Protein AF-A0A371GJP7-F1 (afdb_monomer_lite)

Secondary structure (DSSP, 8-state):
-------HHHHHHHHHHT--THHHHHHHHS-TTT--SHHHHHHHHHHHHHHHHHSS--TT--

Structure (mmCIF, N/CA/C/O backbone):
data_AF-A0A371GJP7-F1
#
_entry.id   AF-A0A371GJP7-F1
#
loop_
_atom_site.group_PDB
_atom_site.id
_atom_site.type_symbol
_atom_site.label_atom_id
_atom_site.label_alt_id
_atom_site.label_comp_id
_atom_site.label_asym_id
_atom_site.label_entity_id
_atom_site.label_seq_id
_atom_site.pdbx_PDB_ins_code
_atom_site.Cartn_x
_atom_site.Cartn_y
_atom_site.Cartn_z
_atom_site.occupancy
_atom_site.B_iso_or_equiv
_atom_site.auth_seq_id
_atom_site.auth_comp_id
_atom_site.auth_asym_id
_atom_site.auth_atom_id
_atom_site.pdbx_PDB_model_num
ATOM 1 N N . MET A 1 1 ? 29.179 -11.281 -3.924 1.00 49.50 1 MET A N 1
ATOM 2 C CA . MET A 1 1 ? 28.022 -10.686 -3.221 1.00 49.50 1 MET A CA 1
ATOM 3 C C . MET A 1 1 ? 27.126 -10.040 -4.258 1.00 49.50 1 MET A C 1
ATOM 5 O O . MET A 1 1 ? 27.421 -8.942 -4.704 1.00 49.50 1 MET A O 1
ATOM 9 N N . ALA A 1 2 ? 26.122 -10.776 -4.738 1.00 44.25 2 ALA A N 1
ATOM 10 C CA . ALA A 1 2 ? 25.240 -10.297 -5.795 1.00 44.25 2 ALA A CA 1
ATOM 11 C C . ALA A 1 2 ? 24.228 -9.323 -5.190 1.00 44.25 2 ALA A C 1
ATOM 13 O O . ALA A 1 2 ? 23.475 -9.689 -4.288 1.00 44.25 2 ALA A O 1
ATOM 14 N N . ALA A 1 3 ? 24.263 -8.079 -5.658 1.00 51.97 3 ALA A N 1
ATOM 15 C CA . ALA A 1 3 ? 23.257 -7.081 -5.360 1.00 51.97 3 ALA A CA 1
ATOM 16 C C . ALA A 1 3 ? 21.907 -7.603 -5.867 1.00 51.97 3 ALA A C 1
ATOM 18 O O . ALA A 1 3 ? 21.614 -7.540 -7.058 1.00 51.97 3 ALA A O 1
ATOM 19 N N . TYR A 1 4 ? 21.106 -8.164 -4.962 1.00 57.28 4 TYR A N 1
ATOM 20 C CA . TYR A 1 4 ? 19.699 -8.448 -5.201 1.00 57.28 4 TYR A CA 1
ATOM 21 C C . TYR A 1 4 ? 18.966 -7.109 -5.283 1.00 57.28 4 TYR A C 1
ATOM 23 O O . TYR A 1 4 ? 18.314 -6.672 -4.338 1.00 57.28 4 TYR A O 1
ATOM 31 N N . ILE A 1 5 ? 19.118 -6.426 -6.416 1.00 57.00 5 ILE A N 1
ATOM 32 C CA . ILE A 1 5 ? 18.237 -5.335 -6.811 1.00 57.00 5 ILE A CA 1
ATOM 33 C C . ILE A 1 5 ? 16.936 -6.020 -7.228 1.00 57.00 5 ILE A C 1
ATOM 35 O O . ILE A 1 5 ? 16.697 -6.297 -8.399 1.00 57.00 5 ILE A O 1
ATOM 39 N N . TYR A 1 6 ? 16.146 -6.424 -6.236 1.00 65.38 6 TYR A N 1
ATOM 40 C CA . TYR A 1 6 ? 14.762 -6.794 -6.467 1.00 65.38 6 TYR A CA 1
ATOM 41 C C . TYR A 1 6 ? 14.054 -5.532 -6.958 1.00 65.38 6 TYR A C 1
ATOM 43 O O . TYR A 1 6 ? 14.015 -4.534 -6.241 1.00 65.38 6 TYR A O 1
ATOM 51 N N . ASP A 1 7 ? 13.553 -5.569 -8.192 1.00 80.75 7 ASP A N 1
ATOM 52 C CA . ASP A 1 7 ? 12.761 -4.484 -8.766 1.00 80.75 7 ASP A CA 1
ATOM 53 C C . ASP A 1 7 ? 11.610 -4.153 -7.804 1.00 80.75 7 ASP A C 1
ATOM 55 O O . ASP A 1 7 ? 10.899 -5.061 -7.354 1.00 80.75 7 ASP A O 1
ATOM 59 N N . ASP A 1 8 ? 11.442 -2.874 -7.453 1.00 82.06 8 ASP A N 1
ATOM 60 C CA . ASP A 1 8 ? 10.421 -2.419 -6.503 1.00 82.06 8 ASP A CA 1
ATOM 61 C C . ASP A 1 8 ? 9.039 -2.995 -6.843 1.00 82.06 8 ASP A C 1
ATOM 63 O O . ASP A 1 8 ? 8.277 -3.364 -5.949 1.00 82.06 8 ASP A O 1
ATOM 67 N N . LYS A 1 9 ? 8.731 -3.166 -8.136 1.00 81.00 9 LYS A N 1
ATOM 68 C CA . LYS A 1 9 ? 7.455 -3.727 -8.592 1.00 81.00 9 LYS A CA 1
ATOM 69 C C . LYS A 1 9 ? 7.292 -5.192 -8.205 1.00 81.00 9 LYS A C 1
ATOM 71 O O . LYS A 1 9 ? 6.185 -5.602 -7.868 1.00 81.00 9 LYS A O 1
ATOM 76 N N . VAL A 1 10 ? 8.367 -5.981 -8.234 1.00 85.00 10 VAL A N 1
ATOM 77 C CA . VAL A 1 10 ? 8.336 -7.401 -7.847 1.00 85.00 10 VAL A CA 1
ATOM 78 C C . VAL A 1 10 ? 8.053 -7.533 -6.354 1.00 85.00 10 VAL A C 1
ATOM 80 O O . VAL A 1 10 ? 7.217 -8.346 -5.964 1.00 85.00 10 VAL A O 1
ATOM 83 N N . LEU A 1 11 ? 8.685 -6.702 -5.522 1.00 84.94 11 LEU A N 1
ATOM 84 C CA . LEU A 1 11 ? 8.443 -6.698 -4.077 1.00 84.94 11 LEU A CA 1
ATOM 85 C C . LEU A 1 11 ? 7.020 -6.252 -3.744 1.00 84.94 11 LEU A C 1
ATOM 87 O O . LEU A 1 11 ? 6.352 -6.903 -2.945 1.00 84.94 11 LEU A O 1
ATOM 91 N N . ILE A 1 12 ? 6.534 -5.194 -4.397 1.00 84.12 12 ILE A N 1
ATOM 92 C CA . ILE A 1 12 ? 5.160 -4.705 -4.231 1.00 84.12 12 ILE A CA 1
ATOM 93 C C . ILE A 1 12 ? 4.150 -5.796 -4.621 1.00 84.12 12 ILE A C 1
ATOM 95 O O . ILE A 1 12 ? 3.220 -6.073 -3.862 1.00 84.12 12 ILE A O 1
ATOM 99 N N . HIS A 1 13 ? 4.351 -6.466 -5.762 1.00 84.19 13 HIS A N 1
ATOM 100 C CA . HIS A 1 13 ? 3.477 -7.556 -6.203 1.00 84.19 13 HIS A CA 1
ATOM 101 C C . HIS A 1 13 ? 3.493 -8.752 -5.251 1.00 84.19 13 HIS A C 1
ATOM 103 O O . HIS A 1 13 ? 2.431 -9.274 -4.906 1.00 84.19 13 HIS A O 1
ATOM 109 N N . TYR A 1 14 ? 4.679 -9.177 -4.812 1.00 85.31 14 TYR A N 1
ATOM 110 C CA . TYR A 1 14 ? 4.806 -10.265 -3.850 1.00 85.31 14 TYR A CA 1
ATOM 111 C C . TYR A 1 14 ? 4.112 -9.910 -2.534 1.00 85.31 14 TYR A C 1
ATOM 113 O O . TYR A 1 14 ? 3.327 -10.697 -2.009 1.00 85.31 14 TYR A O 1
ATOM 121 N N . PHE A 1 15 ? 4.337 -8.700 -2.025 1.00 85.38 15 PHE A N 1
ATOM 122 C CA . PHE A 1 15 ? 3.722 -8.223 -0.795 1.00 85.38 15 PHE A CA 1
ATOM 123 C C . PHE A 1 15 ? 2.201 -8.223 -0.879 1.00 85.38 15 PHE A C 1
ATOM 125 O O . PHE A 1 15 ? 1.560 -8.785 0.002 1.00 85.38 15 PHE A O 1
ATOM 132 N N . GLN A 1 16 ? 1.631 -7.701 -1.969 1.00 83.81 16 GLN A N 1
ATOM 133 C CA . GLN A 1 16 ? 0.189 -7.732 -2.211 1.00 83.81 16 GLN A CA 1
ATOM 134 C C . GLN A 1 16 ? -0.386 -9.156 -2.127 1.00 83.81 16 GLN A C 1
ATOM 136 O O . GLN A 1 16 ? -1.447 -9.343 -1.536 1.00 83.81 16 GLN A O 1
ATOM 141 N N . GLY A 1 17 ? 0.310 -10.157 -2.677 1.00 85.69 17 GLY A N 1
ATOM 142 C CA . GLY A 1 17 ? -0.118 -11.560 -2.628 1.00 85.69 17 GLY A CA 1
ATOM 143 C C . GLY A 1 17 ? -0.101 -12.183 -1.227 1.00 85.69 17 GLY A C 1
ATOM 144 O O . GLY A 1 17 ? -0.806 -13.158 -0.987 1.00 85.69 17 GLY A O 1
ATOM 145 N N . ASN A 1 18 ? 0.663 -11.608 -0.294 1.00 86.12 18 ASN A N 1
ATOM 146 C CA . ASN A 1 18 ? 0.731 -12.054 1.100 1.00 86.12 18 ASN A CA 1
ATOM 147 C C . ASN A 1 18 ? -0.288 -11.344 2.012 1.00 86.12 18 ASN A C 1
ATOM 149 O O . ASN A 1 18 ? -0.390 -11.680 3.192 1.00 86.12 18 ASN A O 1
ATOM 153 N N . LEU A 1 19 ? -1.036 -10.355 1.512 1.00 86.06 19 LEU A N 1
ATOM 154 C CA . LEU A 1 19 ? -2.000 -9.615 2.324 1.00 86.06 19 LEU A CA 1
ATOM 155 C C . LEU A 1 19 ? -3.339 -10.346 2.420 1.00 86.06 19 LEU A C 1
ATOM 157 O O . LEU A 1 19 ? -3.953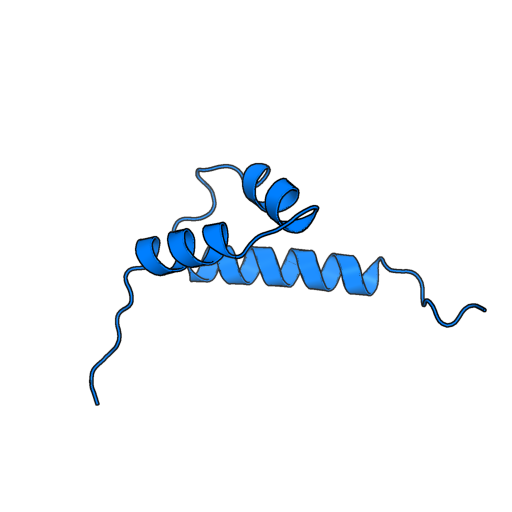 -10.701 1.418 1.00 86.06 19 LEU A O 1
ATOM 161 N N . THR A 1 20 ? -3.854 -10.469 3.642 1.00 85.06 20 THR A N 1
ATOM 162 C CA . THR A 1 20 ? -5.160 -11.083 3.918 1.00 85.06 20 THR A CA 1
ATOM 163 C C . THR A 1 20 ? -6.022 -10.200 4.820 1.00 85.06 20 THR A C 1
ATOM 165 O O . THR A 1 20 ? -5.517 -9.488 5.692 1.00 85.06 20 THR A O 1
ATOM 168 N N . GLY A 1 21 ? -7.344 -10.262 4.637 1.00 85.75 21 GLY A N 1
ATOM 169 C CA . GLY A 1 21 ? -8.322 -9.630 5.528 1.00 85.75 21 GLY A CA 1
ATOM 170 C C . GLY A 1 21 ? -8.192 -8.105 5.621 1.00 85.75 21 GLY A C 1
ATOM 171 O O . GLY A 1 21 ? -8.154 -7.402 4.611 1.00 85.75 21 GLY A O 1
ATOM 172 N N . ALA A 1 22 ? -8.128 -7.582 6.850 1.00 81.62 22 ALA A N 1
ATOM 173 C CA . ALA A 1 22 ? -8.107 -6.141 7.117 1.00 81.62 22 ALA A CA 1
ATOM 174 C C . ALA A 1 22 ? -6.892 -5.418 6.506 1.00 81.62 22 ALA A C 1
ATOM 176 O O . ALA A 1 22 ? -6.982 -4.238 6.168 1.00 81.62 22 ALA A O 1
ATOM 177 N N . THR A 1 23 ? -5.765 -6.114 6.344 1.00 82.25 23 THR A N 1
ATOM 178 C CA . THR A 1 23 ? -4.551 -5.546 5.747 1.00 82.25 23 THR A CA 1
ATOM 179 C C . THR A 1 23 ? -4.674 -5.423 4.229 1.00 82.25 23 THR A C 1
ATOM 181 O O . THR A 1 23 ? -4.227 -4.433 3.658 1.00 82.25 23 THR A O 1
ATOM 184 N N . LEU A 1 24 ? -5.351 -6.375 3.578 1.00 85.81 24 LEU A N 1
ATOM 185 C CA . LEU A 1 24 ? -5.659 -6.287 2.150 1.00 85.81 24 LEU A CA 1
ATOM 186 C C . LEU A 1 24 ? -6.622 -5.128 1.868 1.00 85.81 24 LEU A C 1
ATOM 188 O O . LEU A 1 24 ? -6.396 -4.357 0.941 1.00 85.81 24 LEU A O 1
ATOM 192 N N . SER A 1 25 ? -7.654 -4.960 2.704 1.00 85.12 25 SER A N 1
ATOM 193 C CA . SER A 1 25 ? -8.577 -3.824 2.582 1.00 85.12 25 SER A CA 1
ATOM 194 C C . SER A 1 25 ? -7.855 -2.484 2.725 1.00 85.12 25 SER A C 1
ATOM 196 O O . SER A 1 25 ? -8.138 -1.571 1.961 1.00 85.12 25 SER A O 1
ATOM 198 N N . TRP A 1 26 ? -6.909 -2.365 3.664 1.00 86.69 26 TRP A N 1
ATOM 199 C CA . TRP A 1 26 ? -6.073 -1.168 3.789 1.00 86.69 26 TRP A CA 1
ATOM 200 C C . TRP A 1 26 ? -5.226 -0.926 2.536 1.00 86.69 26 TRP A C 1
ATOM 202 O O . TRP A 1 26 ? -5.178 0.197 2.045 1.00 86.69 26 TRP A O 1
ATOM 212 N N . TYR A 1 27 ? -4.603 -1.973 1.992 1.00 85.44 27 TYR A N 1
ATOM 213 C CA . TYR A 1 27 ? -3.759 -1.855 0.806 1.00 85.44 27 TYR A CA 1
ATOM 214 C C . TYR A 1 27 ? -4.544 -1.432 -0.441 1.00 85.44 27 TYR A C 1
ATOM 216 O O . TYR A 1 27 ? -4.062 -0.618 -1.216 1.00 85.44 27 TYR A O 1
ATOM 224 N N . VAL A 1 28 ? -5.773 -1.923 -0.620 1.00 82.75 28 VAL A N 1
ATOM 225 C CA . VAL A 1 28 ? -6.662 -1.478 -1.710 1.00 82.75 28 VAL A CA 1
ATOM 226 C C . VAL A 1 28 ? -7.108 -0.022 -1.525 1.00 82.75 28 VAL A C 1
ATOM 228 O O . VAL A 1 28 ? -7.324 0.676 -2.515 1.00 82.75 28 VAL A O 1
ATOM 231 N N . SER A 1 29 ? -7.215 0.443 -0.278 1.00 82.38 29 SER A N 1
ATOM 232 C CA . SER A 1 29 ? -7.506 1.843 0.050 1.00 82.38 29 SER A CA 1
ATOM 233 C C . SER A 1 29 ? -6.300 2.777 -0.090 1.00 82.38 29 SER A C 1
ATOM 235 O O . SER A 1 29 ? -6.489 3.992 -0.056 1.00 82.38 29 SER A O 1
ATOM 237 N N . LEU A 1 30 ? -5.073 2.262 -0.250 1.00 80.81 30 LEU A N 1
ATOM 238 C CA . LEU A 1 30 ? -3.932 3.104 -0.606 1.00 80.81 30 LEU A CA 1
ATOM 239 C C . LEU A 1 30 ? -4.163 3.657 -2.012 1.00 80.81 30 LEU A C 1
ATOM 241 O O . LEU A 1 30 ? -4.334 2.909 -2.976 1.00 80.81 30 LEU A O 1
ATOM 245 N N . GLU A 1 31 ? -4.156 4.980 -2.142 1.00 70.12 31 GLU A N 1
ATOM 246 C CA . GLU A 1 31 ? -4.279 5.618 -3.444 1.00 70.12 31 GLU A CA 1
ATOM 247 C C . GLU A 1 31 ? -3.156 5.131 -4.366 1.00 70.12 31 GLU A C 1
ATOM 249 O O . GLU A 1 31 ? -1.964 5.274 -4.078 1.00 70.12 31 GLU A O 1
ATOM 254 N N . ARG A 1 32 ? -3.554 4.559 -5.507 1.00 62.97 32 ARG A N 1
ATOM 255 C CA . ARG A 1 32 ? -2.693 3.862 -6.478 1.00 62.97 32 ARG A CA 1
ATOM 256 C C . ARG A 1 32 ? -1.509 4.691 -7.011 1.00 62.97 32 ARG A C 1
ATOM 258 O O . ARG A 1 32 ? -0.643 4.134 -7.675 1.00 62.97 32 ARG A O 1
ATOM 265 N N . GLY A 1 33 ? -1.475 6.001 -6.754 1.00 62.91 33 GLY A N 1
ATOM 266 C CA . GLY A 1 33 ? -0.406 6.918 -7.162 1.00 62.91 33 GLY A CA 1
ATOM 267 C C . GLY A 1 33 ? 0.615 7.277 -6.074 1.00 62.91 33 GLY A C 1
ATOM 268 O O . GLY A 1 33 ? 1.616 7.920 -6.393 1.00 62.91 33 GLY A O 1
ATOM 269 N N . HIS A 1 34 ? 0.380 6.890 -4.815 1.00 68.00 34 HIS A N 1
ATOM 270 C CA . HIS A 1 34 ? 1.212 7.313 -3.681 1.00 68.00 34 HIS A CA 1
ATOM 271 C C . HIS A 1 34 ? 2.388 6.367 -3.400 1.00 68.00 34 HIS A C 1
ATOM 273 O O . HIS A 1 34 ? 3.421 6.798 -2.898 1.00 68.00 34 HIS A O 1
ATOM 279 N N . ILE A 1 35 ? 2.266 5.091 -3.769 1.00 77.00 35 ILE A N 1
ATOM 280 C CA . ILE A 1 35 ? 3.315 4.086 -3.582 1.00 77.00 35 ILE A CA 1
ATOM 281 C C . ILE A 1 35 ? 4.101 3.941 -4.888 1.00 77.00 35 ILE A C 1
ATOM 283 O O . ILE A 1 35 ? 3.667 3.248 -5.807 1.00 77.00 35 ILE A O 1
ATOM 287 N N . LYS A 1 36 ? 5.244 4.628 -4.993 1.00 77.31 36 LYS A N 1
ATOM 288 C CA . LYS A 1 36 ? 6.115 4.571 -6.184 1.00 77.31 36 LYS A CA 1
ATOM 289 C C . LYS A 1 36 ? 7.286 3.610 -6.014 1.00 77.31 36 LYS A C 1
ATOM 291 O O . LYS A 1 36 ? 7.803 3.110 -7.009 1.00 77.31 36 LYS A O 1
ATOM 296 N N . THR A 1 37 ? 7.679 3.344 -4.771 1.00 84.94 37 THR A N 1
ATOM 297 C CA . THR A 1 37 ? 8.770 2.434 -4.417 1.00 84.94 37 THR A CA 1
ATOM 298 C C . THR A 1 37 ? 8.337 1.458 -3.326 1.00 84.94 37 THR A C 1
ATOM 300 O O . THR A 1 37 ? 7.392 1.708 -2.572 1.00 84.94 37 THR A O 1
ATOM 303 N N . TRP A 1 38 ? 9.059 0.347 -3.199 1.00 85.69 38 TRP A N 1
ATOM 304 C CA . TRP A 1 38 ? 8.920 -0.592 -2.091 1.00 85.69 38 TRP A CA 1
ATOM 305 C C . TRP A 1 38 ? 9.115 0.101 -0.739 1.00 85.69 38 TRP A C 1
ATOM 307 O O . TRP A 1 38 ? 8.439 -0.222 0.236 1.00 85.69 38 TRP A O 1
ATOM 317 N N . ARG A 1 39 ? 10.007 1.098 -0.684 1.00 86.44 39 ARG A N 1
ATOM 318 C CA . ARG A 1 39 ? 10.257 1.885 0.526 1.00 86.44 39 ARG A CA 1
ATOM 319 C C . ARG A 1 39 ? 9.013 2.655 0.974 1.00 86.44 39 ARG A C 1
ATOM 321 O O . ARG A 1 39 ? 8.697 2.610 2.159 1.00 86.44 39 ARG A O 1
ATOM 328 N N . ASP A 1 40 ? 8.301 3.301 0.049 1.00 87.25 40 ASP A N 1
ATOM 329 C CA . ASP A 1 40 ? 7.048 4.007 0.362 1.00 87.25 40 ASP A CA 1
ATOM 330 C C . ASP A 1 40 ? 5.997 3.041 0.925 1.00 87.25 40 ASP A C 1
ATOM 332 O O . ASP A 1 40 ? 5.324 3.343 1.913 1.00 87.25 40 ASP A O 1
ATOM 336 N N . LEU A 1 41 ? 5.895 1.844 0.332 1.00 87.25 41 LEU A N 1
ATOM 337 C CA . LEU A 1 41 ? 4.972 0.804 0.788 1.00 87.25 41 LEU A CA 1
ATOM 338 C C . LEU A 1 41 ? 5.302 0.314 2.195 1.00 87.25 41 LEU A C 1
ATOM 340 O O . LEU A 1 41 ? 4.417 0.228 3.047 1.00 87.25 41 LEU A O 1
ATOM 344 N N . ALA A 1 42 ? 6.575 0.008 2.438 1.00 87.06 42 ALA A N 1
ATOM 345 C CA . ALA A 1 42 ? 7.052 -0.460 3.728 1.00 87.06 42 ALA A CA 1
ATOM 346 C C . ALA A 1 42 ? 6.828 0.594 4.823 1.00 87.06 42 ALA A C 1
ATOM 348 O O . ALA A 1 42 ? 6.378 0.256 5.918 1.00 87.06 42 ALA A O 1
ATOM 349 N N . GLU A 1 43 ? 7.078 1.875 4.536 1.00 87.19 43 GLU A N 1
ATOM 350 C CA . GLU A 1 43 ? 6.845 2.951 5.500 1.00 87.19 43 GLU A CA 1
ATOM 351 C C . GLU A 1 43 ? 5.352 3.139 5.808 1.00 87.19 43 GLU A C 1
ATOM 3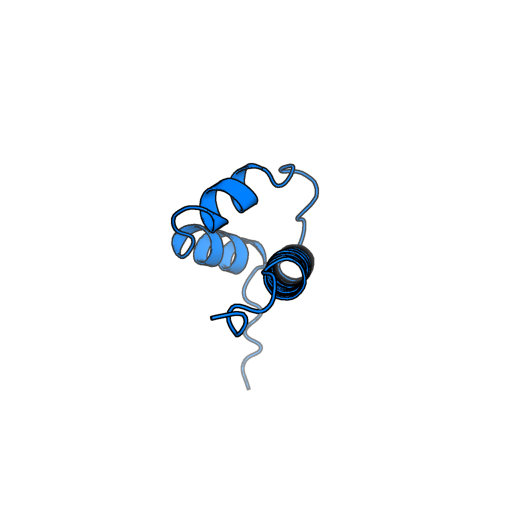53 O O . GLU A 1 43 ? 4.972 3.235 6.978 1.00 87.19 43 GLU A O 1
ATOM 358 N N . ALA A 1 44 ? 4.494 3.139 4.782 1.00 87.38 44 ALA A N 1
ATOM 359 C CA . ALA A 1 44 ? 3.046 3.216 4.963 1.00 87.38 44 ALA A CA 1
ATOM 360 C C . ALA A 1 44 ? 2.519 2.033 5.791 1.00 87.38 44 ALA A C 1
ATOM 362 O O . ALA A 1 44 ? 1.694 2.220 6.687 1.00 87.38 44 ALA A O 1
ATOM 363 N N . PHE A 1 45 ? 3.039 0.828 5.542 1.00 85.88 45 PHE A N 1
ATOM 364 C CA . PHE A 1 45 ? 2.676 -0.372 6.289 1.00 85.88 45 PHE A CA 1
ATOM 365 C C . PHE A 1 45 ? 3.094 -0.288 7.759 1.00 85.88 45 PHE A C 1
ATOM 367 O O . PHE A 1 45 ? 2.285 -0.560 8.645 1.00 85.88 45 PHE A O 1
ATOM 374 N N . LEU A 1 46 ? 4.326 0.146 8.038 1.00 85.25 46 LEU A N 1
ATOM 375 C CA . LEU A 1 46 ? 4.807 0.330 9.408 1.00 85.25 46 LEU A CA 1
ATOM 376 C C . LEU A 1 46 ? 4.004 1.395 10.159 1.00 85.25 46 LEU A C 1
ATOM 378 O O . LEU A 1 46 ? 3.686 1.195 11.329 1.00 85.25 46 LEU A O 1
ATOM 382 N N . LYS A 1 47 ? 3.646 2.505 9.503 1.00 83.88 47 LYS A N 1
ATOM 383 C CA . LYS A 1 47 ? 2.766 3.532 10.083 1.00 83.88 47 LYS A CA 1
ATOM 384 C C . LYS A 1 47 ? 1.391 2.960 10.417 1.00 83.88 47 LYS A C 1
ATOM 386 O O . LYS A 1 47 ? 0.902 3.178 11.521 1.00 83.88 47 LYS A O 1
ATOM 391 N N . GLN A 1 48 ? 0.802 2.188 9.504 1.00 79.69 48 GLN A N 1
ATOM 392 C CA . GLN A 1 48 ? -0.491 1.545 9.724 1.00 79.69 48 GLN A CA 1
ATOM 393 C C . GLN A 1 48 ? -0.444 0.537 10.879 1.00 79.69 48 GLN A C 1
ATOM 395 O O . GLN A 1 48 ? -1.350 0.516 11.708 1.00 79.69 48 GLN A O 1
ATOM 400 N N . TYR A 1 49 ? 0.598 -0.294 10.946 1.00 77.12 49 TYR A N 1
ATOM 401 C CA . TYR A 1 49 ? 0.751 -1.291 12.005 1.00 77.12 49 TYR A CA 1
ATOM 402 C C . TYR A 1 49 ? 0.986 -0.631 13.368 1.00 77.12 49 TYR A C 1
ATOM 404 O O . TYR A 1 49 ? 0.248 -0.918 14.304 1.00 77.12 49 TYR A O 1
ATOM 412 N N . LYS A 1 50 ? 1.901 0.346 13.454 1.00 75.75 50 LYS A N 1
ATOM 413 C CA . LYS A 1 50 ? 2.139 1.122 14.683 1.00 75.75 50 LYS A CA 1
ATOM 414 C C . LYS A 1 50 ? 0.889 1.840 15.172 1.00 75.75 50 LYS A C 1
ATOM 416 O O . LYS A 1 50 ? 0.619 1.837 16.364 1.00 75.75 50 LYS A O 1
ATOM 421 N N . TYR A 1 51 ? 0.111 2.427 14.263 1.00 65.50 51 TYR A N 1
ATOM 422 C CA . TYR A 1 51 ? -1.154 3.057 14.630 1.00 65.50 51 TYR A CA 1
ATOM 423 C C . TYR A 1 51 ? -2.156 2.034 15.175 1.00 65.50 51 TYR A C 1
ATOM 425 O O . TYR A 1 51 ? -2.846 2.315 16.143 1.00 65.50 51 TYR A O 1
ATOM 433 N N . LYS A 1 52 ? -2.218 0.821 14.610 1.00 62.19 52 LYS A N 1
ATOM 434 C CA . LYS A 1 52 ? -3.069 -0.249 15.152 1.00 62.19 52 LYS A CA 1
ATOM 435 C C . LYS A 1 52 ? -2.584 -0.809 16.489 1.00 62.19 52 LYS A C 1
ATOM 437 O O . LYS A 1 52 ? -3.427 -1.255 17.257 1.00 62.19 52 LYS A O 1
ATOM 442 N N . GLU A 1 53 ? -1.282 -0.807 16.758 1.00 62.91 53 GLU A N 1
ATOM 443 C CA . GLU A 1 53 ? -0.727 -1.192 18.062 1.00 62.91 53 GLU A CA 1
ATOM 444 C C . GLU A 1 53 ? -0.993 -0.128 19.132 1.00 62.91 53 GLU A C 1
ATOM 446 O O . GLU A 1 53 ? -1.431 -0.472 20.222 1.00 62.91 53 GLU A O 1
ATOM 451 N N . ASP A 1 54 ? -0.798 1.153 18.809 1.00 59.22 54 ASP A N 1
ATOM 452 C CA . ASP A 1 54 ? -1.041 2.282 19.721 1.00 59.22 54 ASP A CA 1
ATOM 453 C C . ASP A 1 54 ? -2.540 2.494 19.999 1.00 59.22 54 ASP A C 1
ATOM 455 O O . ASP A 1 54 ? -2.958 2.790 21.117 1.00 59.22 54 ASP A O 1
ATOM 459 N N . MET A 1 55 ? -3.376 2.274 18.980 1.00 58.97 55 MET A N 1
ATOM 460 C CA . MET A 1 55 ? -4.828 2.417 19.065 1.00 58.97 55 MET A CA 1
ATOM 461 C C . MET A 1 55 ? -5.536 1.134 19.518 1.00 58.97 55 MET A C 1
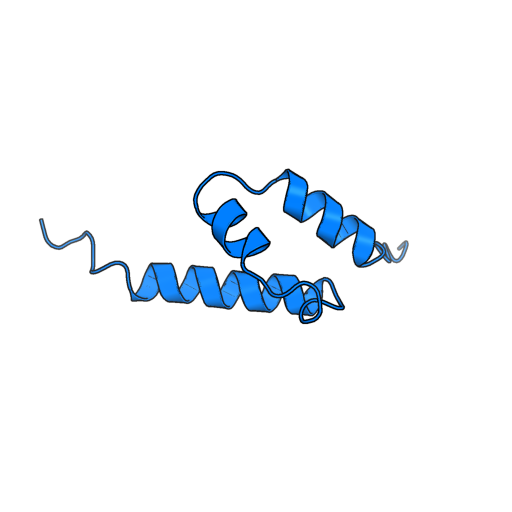ATOM 463 O O . MET A 1 55 ? -6.747 1.159 19.738 1.00 58.97 55 MET A O 1
ATOM 467 N N . ALA A 1 56 ? -4.825 0.010 19.660 1.00 59.50 56 ALA A N 1
ATOM 468 C CA . ALA A 1 56 ? -5.345 -1.121 20.411 1.00 59.50 56 ALA A C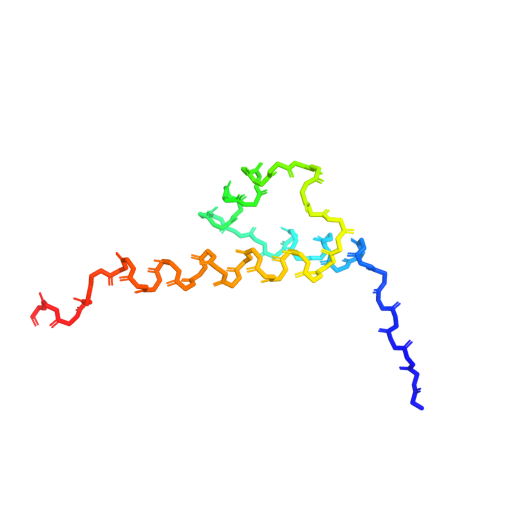A 1
ATOM 469 C C . ALA A 1 56 ? -5.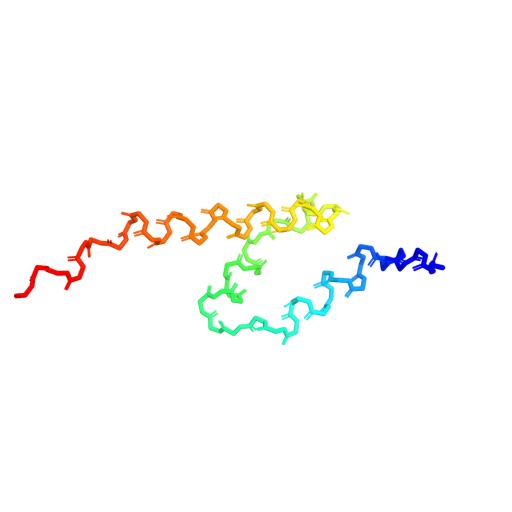267 -0.727 21.892 1.00 59.50 56 ALA A C 1
ATOM 471 O O . ALA A 1 56 ? -4.167 -0.714 22.443 1.00 59.50 56 ALA A O 1
ATOM 472 N N . PRO A 1 57 ? -6.390 -0.378 22.555 1.00 52.97 57 PRO A N 1
ATOM 473 C CA . PRO A 1 57 ? -6.333 -0.106 23.979 1.00 52.97 57 PRO A CA 1
ATOM 474 C C . PRO A 1 57 ? -5.777 -1.360 24.634 1.00 52.97 57 PRO A C 1
ATOM 476 O O . PRO A 1 57 ? -6.244 -2.460 24.321 1.00 52.97 57 PRO A O 1
ATOM 479 N N . ASP A 1 58 ? -4.754 -1.163 25.465 1.00 60.31 58 ASP A N 1
ATOM 480 C CA . ASP A 1 58 ? -4.116 -2.165 26.306 1.00 60.31 58 ASP A CA 1
ATOM 481 C C . ASP A 1 58 ? -5.079 -3.330 26.577 1.00 60.31 58 ASP A C 1
ATOM 483 O O . ASP A 1 58 ? -6.030 -3.228 27.358 1.00 60.31 58 ASP A O 1
ATOM 487 N N . ARG A 1 59 ? -4.876 -4.442 25.856 1.00 57.28 59 ARG A N 1
ATOM 488 C CA . ARG A 1 59 ? -5.661 -5.668 26.062 1.00 57.28 59 ARG A CA 1
ATOM 489 C C . ARG A 1 59 ? -5.389 -6.280 27.444 1.00 57.28 59 ARG A C 1
ATOM 491 O O . ARG A 1 59 ? -5.996 -7.295 27.767 1.00 57.28 59 ARG A O 1
ATOM 498 N N . SER A 1 60 ? -4.534 -5.649 28.252 1.00 58.22 60 SER A N 1
ATOM 499 C CA . SER A 1 60 ? -4.295 -5.935 29.666 1.00 58.22 60 SER A CA 1
ATOM 500 C C . SER A 1 60 ? -5.301 -5.257 30.614 1.00 58.22 60 SER A C 1
ATOM 502 O O . SER A 1 60 ? -5.101 -5.282 31.824 1.00 58.22 60 SER A O 1
ATOM 504 N N . ARG A 1 61 ? -6.418 -4.703 30.114 1.00 54.47 61 ARG A N 1
ATOM 505 C CA . ARG A 1 61 ? -7.578 -4.318 30.947 1.00 54.47 61 ARG A CA 1
ATOM 506 C C . ARG A 1 61 ? -8.634 -5.426 31.072 1.00 54.47 61 ARG A C 1
ATOM 508 O O . ARG A 1 61 ? -9.822 -5.160 30.878 1.00 54.47 61 ARG A O 1
ATOM 515 N N . LEU A 1 62 ? -8.210 -6.644 31.410 1.00 50.69 62 LEU A N 1
ATOM 516 C CA . LEU A 1 62 ? -9.085 -7.668 31.996 1.00 50.69 62 LEU A CA 1
ATOM 517 C C . LEU A 1 62 ? -8.570 -8.057 33.378 1.00 50.69 62 LEU A C 1
ATOM 519 O O . LEU A 1 6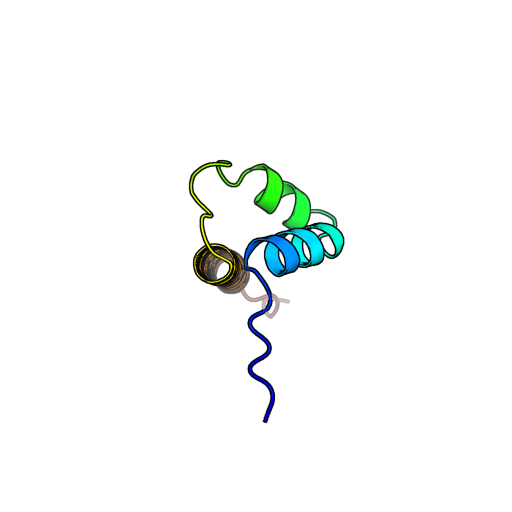2 ? -7.367 -8.379 33.475 1.00 50.69 62 LEU A O 1
#

Organism: Mucuna pruriens (NCBI:txid157652)

pLDDT: mean 74.92, std 12.81, range [44.25, 87.38]

Sequence (62 aa):
MAAYIYDDKVLIHYFQGNLTGATLSWYVSLERGHIKTWRDLAEAFLKQYKYKEDMAPDRSRL

InterPro domains:
  IPR005162 Retrotransposon-derived protein PEG10, N-terminal capsid-like domain [PF03732] (14-60)

Foldseek 3Di:
DDPPPPPQVNLVVVVLVVDDDPRNVVVVVPDPPQPPGNVSVVVVVVVVVVCVVVPPPPPVPD

Radius of gyration: 14.69 Å; chains: 1; bounding box: 37×19×41 Å